Protein AF-A0A349FG40-F1 (afdb_monomer_lite)

Radius of gyration: 15.81 Å; chains: 1; bounding box: 35×32×44 Å

Structure (mmCIF, N/CA/C/O backbone):
data_AF-A0A349FG40-F1
#
_entry.id   AF-A0A349FG40-F1
#
loop_
_atom_site.group_PDB
_atom_site.id
_atom_site.type_symbol
_atom_site.label_atom_id
_atom_site.label_alt_id
_atom_site.label_comp_id
_atom_site.label_asym_id
_atom_site.label_entity_id
_atom_site.label_seq_id
_atom_site.pdbx_PDB_ins_code
_atom_site.Cartn_x
_atom_site.Cartn_y
_atom_site.Cartn_z
_atom_site.occupancy
_atom_site.B_iso_or_equiv
_atom_site.auth_seq_id
_atom_site.auth_comp_id
_atom_site.auth_asym_id
_atom_site.auth_atom_id
_atom_site.pdbx_PDB_model_num
ATOM 1 N N . MET A 1 1 ? 16.423 -6.297 1.650 1.00 52.38 1 MET A N 1
ATOM 2 C CA . MET A 1 1 ? 17.365 -5.817 0.610 1.00 52.38 1 MET A CA 1
ATOM 3 C C . MET A 1 1 ? 17.809 -6.925 -0.347 1.00 52.38 1 MET A C 1
ATOM 5 O O . MET A 1 1 ? 17.639 -6.732 -1.538 1.00 52.38 1 MET A O 1
ATOM 9 N N . ALA A 1 2 ? 18.298 -8.087 0.116 1.00 61.34 2 ALA A N 1
ATOM 10 C CA . ALA A 1 2 ? 18.781 -9.156 -0.780 1.00 61.34 2 ALA A CA 1
ATOM 11 C C . ALA A 1 2 ? 17.714 -9.724 -1.749 1.00 61.34 2 ALA A C 1
ATOM 13 O O . ALA A 1 2 ? 17.982 -9.858 -2.939 1.00 61.34 2 ALA A O 1
ATOM 14 N N . GLU A 1 3 ? 16.492 -9.992 -1.272 1.00 66.44 3 GLU A N 1
ATOM 15 C CA . GLU A 1 3 ? 15.409 -10.537 -2.115 1.00 66.44 3 GLU A CA 1
ATOM 16 C C . GLU A 1 3 ? 14.920 -9.554 -3.190 1.00 66.44 3 GLU A C 1
ATOM 18 O O . GLU A 1 3 ? 14.636 -9.962 -4.312 1.00 66.44 3 GLU A O 1
ATOM 23 N N . GLY A 1 4 ? 14.878 -8.251 -2.886 1.00 65.50 4 GLY A N 1
ATOM 24 C CA . GLY A 1 4 ? 14.472 -7.220 -3.848 1.00 65.50 4 GLY A CA 1
ATOM 25 C C . GLY A 1 4 ? 15.459 -7.077 -5.010 1.00 65.50 4 GLY A C 1
ATOM 26 O O . GLY A 1 4 ? 15.044 -7.008 -6.166 1.00 65.50 4 GLY A O 1
ATOM 27 N N . SER A 1 5 ? 16.765 -7.102 -4.722 1.00 68.69 5 SER A N 1
ATOM 28 C CA . SER A 1 5 ? 17.806 -7.076 -5.759 1.00 68.69 5 SER A CA 1
ATOM 29 C C . SER A 1 5 ? 17.783 -8.335 -6.629 1.00 68.69 5 SER A C 1
ATOM 31 O O . SER A 1 5 ? 17.866 -8.225 -7.850 1.00 68.69 5 SER A O 1
ATOM 33 N N . TYR A 1 6 ? 17.599 -9.512 -6.015 1.00 72.19 6 TYR A N 1
ATOM 34 C CA . TYR A 1 6 ? 17.444 -10.777 -6.740 1.00 72.19 6 TYR A CA 1
ATOM 35 C C . TYR A 1 6 ? 16.237 -10.750 -7.686 1.00 72.19 6 TYR A C 1
ATOM 37 O O . TYR A 1 6 ? 16.343 -11.169 -8.838 1.00 72.19 6 TYR A O 1
ATOM 45 N N . MET A 1 7 ? 15.099 -10.216 -7.228 1.00 70.81 7 MET A N 1
ATOM 46 C CA . MET A 1 7 ? 13.906 -10.104 -8.065 1.00 70.81 7 MET A CA 1
ATOM 47 C C . MET A 1 7 ? 14.152 -9.229 -9.291 1.00 70.81 7 MET A C 1
ATOM 49 O O . MET A 1 7 ? 13.784 -9.659 -10.375 1.00 70.81 7 MET A O 1
ATOM 53 N N . ILE A 1 8 ? 14.820 -8.073 -9.158 1.00 70.44 8 ILE A N 1
ATOM 54 C CA . ILE A 1 8 ? 15.172 -7.226 -10.314 1.00 70.44 8 ILE A CA 1
ATOM 55 C C . ILE A 1 8 ? 16.045 -7.967 -11.320 1.00 70.44 8 ILE A C 1
ATOM 57 O O . ILE A 1 8 ? 15.817 -7.868 -12.523 1.00 70.44 8 ILE A O 1
ATOM 61 N N . GLU A 1 9 ? 17.076 -8.662 -10.849 1.00 71.88 9 GLU A N 1
ATOM 62 C CA . GLU A 1 9 ? 17.986 -9.392 -11.732 1.00 71.88 9 GLU A CA 1
ATOM 63 C C . GLU A 1 9 ? 17.240 -10.495 -12.494 1.00 71.88 9 GLU A C 1
ATOM 65 O O . GLU A 1 9 ? 17.424 -10.669 -13.702 1.00 71.88 9 GLU A O 1
ATOM 70 N N . LYS A 1 10 ? 16.307 -11.168 -11.814 1.00 72.19 10 LYS A N 1
ATOM 71 C CA . LYS A 1 10 ? 15.439 -12.182 -12.407 1.00 72.19 10 LYS A CA 1
ATOM 72 C C . LYS A 1 10 ? 14.455 -11.604 -13.430 1.00 72.19 10 LYS A C 1
ATOM 74 O O . LYS A 1 10 ? 14.374 -12.145 -14.529 1.00 72.19 10 LYS A O 1
ATOM 79 N N . THR A 1 11 ? 13.744 -10.511 -13.133 1.00 71.62 11 THR A N 1
ATOM 80 C CA . THR A 1 11 ? 12.834 -9.874 -14.111 1.00 71.62 11 THR A CA 1
ATOM 81 C C . THR A 1 11 ? 13.588 -9.283 -15.295 1.00 71.62 11 THR A C 1
ATOM 83 O O . THR A 1 11 ? 13.122 -9.427 -16.420 1.00 71.62 11 THR A O 1
ATOM 86 N N . LYS A 1 12 ? 14.785 -8.712 -15.086 1.00 70.12 12 LYS A N 1
ATOM 87 C CA . LYS A 1 12 ? 15.673 -8.290 -16.187 1.00 70.12 12 LYS A CA 1
ATOM 88 C C . LYS A 1 12 ? 16.045 -9.455 -17.100 1.00 70.12 12 LYS A C 1
ATOM 90 O O . LYS A 1 12 ? 16.034 -9.293 -18.312 1.00 70.12 12 LYS A O 1
ATOM 95 N N . THR A 1 13 ? 16.362 -10.610 -16.521 1.00 69.69 13 THR A N 1
ATOM 96 C CA . THR A 1 13 ? 16.743 -11.811 -17.280 1.00 69.69 13 THR A CA 1
ATOM 97 C C . THR A 1 13 ? 15.564 -12.398 -18.060 1.00 69.69 13 THR A C 1
ATOM 99 O O . THR A 1 13 ? 15.752 -12.892 -19.166 1.00 69.69 13 THR A O 1
ATOM 102 N N . ASN A 1 14 ? 14.355 -12.328 -17.501 1.00 73.88 14 ASN A N 1
ATOM 103 C CA . ASN A 1 14 ? 13.149 -12.898 -18.102 1.00 73.88 14 ASN A CA 1
ATOM 104 C C . ASN A 1 14 ? 12.370 -11.925 -19.009 1.00 73.88 14 ASN A C 1
ATOM 106 O O . ASN A 1 14 ? 11.323 -12.310 -19.521 1.00 73.88 14 ASN A O 1
ATOM 110 N N . GLU A 1 15 ? 12.830 -10.677 -19.166 1.00 76.25 15 GLU A N 1
ATOM 111 C CA . GLU A 1 15 ? 12.082 -9.589 -19.828 1.00 76.25 15 GLU A CA 1
ATOM 112 C C . GLU A 1 15 ? 10.660 -9.395 -19.256 1.00 76.25 15 GLU A C 1
ATOM 114 O O . GLU A 1 15 ? 9.730 -8.971 -19.940 1.00 76.25 15 GLU A O 1
ATOM 119 N N . GLU A 1 16 ? 10.484 -9.703 -17.969 1.00 85.19 16 GLU A N 1
ATOM 120 C CA . GLU A 1 16 ? 9.203 -9.594 -17.277 1.00 85.19 16 GLU A CA 1
ATOM 121 C C . GLU A 1 16 ? 9.040 -8.204 -16.642 1.00 85.19 16 GLU A C 1
ATOM 123 O O . GLU A 1 16 ? 9.983 -7.629 -16.088 1.00 85.19 16 GLU A O 1
ATOM 128 N N . SER A 1 17 ? 7.811 -7.684 -16.661 1.00 91.88 17 SER A N 1
ATOM 129 C CA . SER A 1 17 ? 7.455 -6.450 -15.956 1.00 91.88 17 SER A CA 1
ATOM 130 C C . SER A 1 17 ? 7.648 -6.598 -14.446 1.00 91.88 17 SER A C 1
ATOM 132 O O . SER A 1 17 ? 7.417 -7.660 -13.870 1.00 91.88 17 SER A O 1
ATOM 134 N N . LEU A 1 18 ? 8.037 -5.519 -13.776 1.00 93.19 18 LEU A N 1
ATOM 135 C CA . LEU A 1 18 ? 8.105 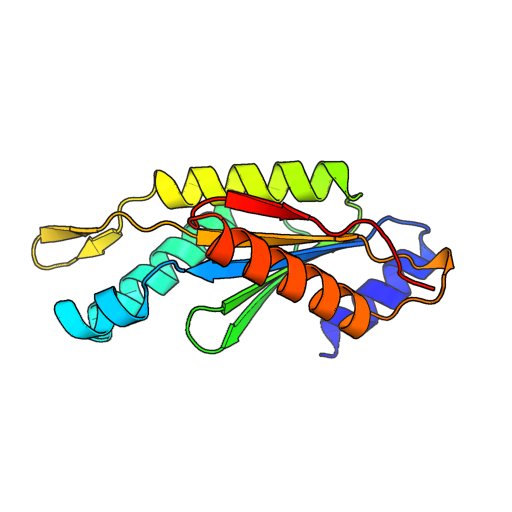-5.455 -12.320 1.00 93.19 18 LEU A CA 1
ATOM 136 C C . LEU A 1 18 ? 7.503 -4.137 -11.868 1.00 93.19 18 LEU A C 1
ATOM 138 O O . LEU A 1 18 ? 7.914 -3.088 -12.354 1.00 93.19 18 LEU A O 1
ATOM 142 N N . SER A 1 19 ? 6.589 -4.186 -10.908 1.00 95.88 19 SER A N 1
ATOM 143 C CA . SER A 1 19 ? 5.992 -2.984 -10.329 1.00 95.88 19 SER A CA 1
ATOM 144 C C . SER A 1 19 ? 6.105 -2.968 -8.811 1.00 95.88 19 SER A C 1
ATOM 146 O O . SER A 1 19 ? 6.249 -4.006 -8.162 1.00 95.88 19 SER A O 1
ATOM 148 N N . VAL A 1 20 ? 6.054 -1.765 -8.254 1.00 96.38 20 VAL A N 1
ATOM 149 C CA . VAL A 1 20 ? 6.158 -1.476 -6.828 1.00 96.38 20 VAL A CA 1
ATOM 150 C C . VAL A 1 20 ? 4.906 -0.737 -6.385 1.00 96.38 20 VAL A C 1
ATOM 152 O O . VAL A 1 20 ? 4.458 0.214 -7.028 1.00 96.38 20 VAL A O 1
ATOM 155 N N . ILE A 1 21 ? 4.377 -1.168 -5.250 1.00 97.62 21 ILE A N 1
ATOM 156 C CA . ILE A 1 21 ? 3.349 -0.470 -4.494 1.00 97.62 21 ILE A CA 1
ATOM 157 C C . ILE A 1 21 ? 3.976 -0.022 -3.178 1.00 97.62 21 ILE A C 1
ATOM 159 O O . ILE A 1 21 ? 4.538 -0.851 -2.465 1.00 97.62 21 ILE A O 1
ATOM 163 N N . THR A 1 22 ? 3.843 1.253 -2.831 1.00 97.81 22 THR A N 1
ATOM 164 C CA . THR A 1 22 ? 4.113 1.749 -1.476 1.00 97.81 22 THR A CA 1
ATOM 165 C C . THR A 1 22 ? 2.807 2.233 -0.866 1.00 97.81 22 THR A C 1
ATOM 167 O O . THR A 1 22 ? 1.946 2.783 -1.556 1.00 97.81 22 THR A O 1
ATOM 170 N N . LEU A 1 23 ? 2.587 1.948 0.413 1.00 98.00 23 LEU A N 1
ATOM 171 C CA . LEU A 1 23 ? 1.325 2.263 1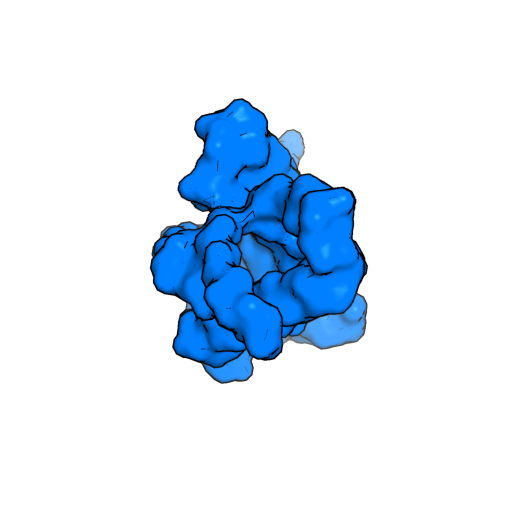.074 1.00 98.00 23 LEU A CA 1
ATOM 172 C C . LEU A 1 23 ? 1.515 2.596 2.546 1.00 98.00 23 LEU A C 1
ATOM 174 O O . LEU A 1 23 ? 2.486 2.181 3.178 1.00 98.00 23 LEU A O 1
ATOM 178 N N . ASP A 1 24 ? 0.526 3.294 3.089 1.00 98.19 24 ASP A N 1
ATOM 179 C CA . ASP A 1 24 ? 0.482 3.736 4.479 1.00 98.19 24 ASP A CA 1
ATOM 180 C C . ASP A 1 24 ? -0.956 3.695 5.007 1.00 98.19 24 ASP A C 1
ATOM 182 O O . ASP A 1 24 ? -1.911 3.960 4.266 1.00 98.19 24 ASP A O 1
ATOM 186 N N . ILE A 1 25 ? -1.110 3.327 6.282 1.00 98.44 25 ILE A N 1
ATOM 187 C CA . ILE A 1 25 ? -2.414 3.277 6.950 1.00 98.44 25 ILE A CA 1
ATOM 188 C C . ILE A 1 25 ? -2.844 4.683 7.362 1.00 98.44 25 ILE A C 1
ATOM 190 O O . ILE A 1 25 ? -2.248 5.323 8.229 1.00 98.44 25 ILE A O 1
ATOM 194 N N . ASP A 1 26 ? -3.965 5.130 6.804 1.00 98.31 26 ASP A N 1
ATOM 195 C CA . ASP A 1 26 ? -4.466 6.473 7.035 1.00 98.31 26 ASP A CA 1
ATOM 196 C C . ASP A 1 26 ? -4.819 6.686 8.512 1.00 98.31 26 ASP A C 1
ATOM 198 O O . ASP A 1 26 ? -5.572 5.924 9.122 1.00 98.31 26 ASP A O 1
ATOM 202 N N . HIS A 1 27 ? -4.309 7.779 9.081 1.00 97.50 27 HIS A N 1
ATOM 203 C CA . HIS A 1 27 ? -4.575 8.185 10.463 1.00 97.50 27 HIS A CA 1
ATOM 204 C C . HIS A 1 27 ? -4.160 7.148 11.525 1.00 97.50 27 HIS A C 1
ATOM 206 O O . HIS A 1 27 ? -4.683 7.180 12.642 1.00 97.50 27 HIS A O 1
ATOM 212 N N . PHE A 1 28 ? -3.190 6.273 11.241 1.00 97.69 28 PHE A N 1
ATOM 213 C CA . PHE A 1 28 ? -2.760 5.232 12.181 1.00 97.69 28 PHE A CA 1
ATOM 214 C C . PHE A 1 28 ? -2.261 5.788 13.522 1.00 97.69 28 PHE A C 1
ATOM 216 O O . PHE A 1 28 ? -2.647 5.289 14.583 1.00 97.69 28 PHE A O 1
ATOM 223 N N . LYS A 1 29 ? -1.514 6.900 13.516 1.00 96.25 29 LYS A N 1
ATOM 224 C CA . LYS A 1 29 ? -1.171 7.613 14.757 1.00 96.25 29 LYS A CA 1
ATOM 225 C C . LYS A 1 29 ? -2.405 7.973 15.598 1.00 96.25 29 LYS A C 1
ATOM 227 O O . LYS A 1 29 ? -2.382 7.787 16.808 1.00 96.25 29 LYS A O 1
ATOM 232 N N . SER A 1 30 ? -3.500 8.422 14.977 1.00 97.31 30 SER A N 1
ATOM 233 C CA . SER A 1 30 ? -4.742 8.736 15.699 1.00 97.31 30 SER A CA 1
ATOM 234 C C . SER A 1 30 ? -5.394 7.495 16.305 1.00 97.31 30 SER A C 1
ATOM 236 O O . SER A 1 30 ? -6.044 7.609 17.344 1.00 97.31 30 SER A O 1
ATOM 238 N N . VAL A 1 31 ? -5.252 6.327 15.672 1.00 96.75 31 VAL A N 1
ATOM 239 C CA . VAL A 1 31 ? -5.710 5.055 16.246 1.00 96.75 31 VAL A CA 1
ATOM 240 C C . VAL A 1 31 ? -4.908 4.745 17.507 1.00 96.75 31 VAL A C 1
ATOM 242 O O . VAL A 1 31 ? -5.510 4.497 18.550 1.00 96.75 31 VAL A O 1
ATOM 245 N N . ASN A 1 32 ? -3.578 4.839 17.442 1.00 97.12 32 ASN A N 1
ATOM 246 C CA . ASN A 1 32 ? -2.708 4.623 18.601 1.00 97.12 32 ASN A CA 1
ATOM 247 C C . ASN A 1 32 ? -3.002 5.607 19.734 1.00 97.12 32 ASN A C 1
ATOM 249 O O . ASN A 1 32 ? -3.191 5.188 20.873 1.00 97.12 32 ASN A O 1
ATOM 253 N N . ASP A 1 33 ? -3.094 6.898 19.420 1.00 97.75 33 ASP A N 1
ATOM 254 C CA . ASP A 1 33 ? -3.302 7.947 20.417 1.00 97.75 33 ASP A CA 1
ATOM 255 C C . ASP A 1 33 ? -4.678 7.798 21.111 1.00 97.75 33 ASP A C 1
ATOM 257 O O . ASP A 1 33 ? -4.812 8.104 22.294 1.00 97.75 33 ASP A O 1
ATOM 261 N N . LYS A 1 34 ? -5.706 7.290 20.407 1.00 96.81 34 LYS A N 1
ATOM 262 C CA . LYS A 1 34 ? -7.074 7.135 20.942 1.00 96.81 34 LYS A CA 1
ATOM 263 C C . LYS A 1 34 ? -7.338 5.787 21.615 1.00 96.81 34 LYS A C 1
ATOM 265 O O . LYS A 1 34 ? -8.144 5.717 22.543 1.00 96.81 34 LYS A O 1
ATOM 270 N N . HIS A 1 35 ? -6.731 4.715 21.117 1.00 95.94 35 HIS A N 1
ATOM 271 C CA . HIS A 1 35 ? -7.072 3.340 21.495 1.00 95.94 35 HIS A CA 1
ATOM 272 C C . HIS A 1 35 ? -5.893 2.544 22.070 1.00 95.94 35 HIS A C 1
ATOM 274 O O . HIS A 1 35 ? -6.086 1.426 22.543 1.00 95.94 35 HIS A O 1
ATOM 280 N N . GLY A 1 36 ? -4.694 3.126 22.084 1.00 96.19 36 GLY A N 1
ATOM 281 C CA . GLY A 1 36 ? -3.470 2.497 22.561 1.00 96.19 36 GLY A CA 1
ATOM 282 C C . GLY A 1 36 ? -2.787 1.629 21.502 1.00 96.19 36 GLY A C 1
ATOM 283 O O . GLY A 1 36 ? -3.409 1.127 20.566 1.00 96.19 36 GLY A O 1
ATOM 284 N N . HIS A 1 37 ? -1.483 1.419 21.689 1.00 96.25 37 HIS A N 1
ATOM 285 C CA . HIS A 1 37 ? -0.631 0.684 20.748 1.00 96.25 37 HIS A CA 1
ATOM 286 C C . HIS A 1 37 ? -1.088 -0.753 20.489 1.00 96.25 37 HIS A C 1
ATOM 288 O O . HIS A 1 37 ? -1.000 -1.214 19.359 1.00 96.25 37 HIS A O 1
ATOM 294 N N . HIS A 1 38 ? -1.658 -1.432 21.488 1.00 96.31 38 HIS A N 1
ATOM 295 C CA . HIS A 1 38 ? -2.198 -2.780 21.301 1.00 96.31 38 HIS A CA 1
ATOM 296 C C . HIS A 1 38 ? -3.285 -2.827 20.211 1.00 96.31 38 HIS A C 1
ATOM 298 O O . HIS A 1 38 ? -3.321 -3.746 19.398 1.00 96.31 38 HIS A O 1
ATOM 304 N N . VAL A 1 39 ? -4.150 -1.809 20.143 1.00 96.62 39 VAL A N 1
ATOM 305 C CA . VAL A 1 39 ? -5.169 -1.716 19.087 1.00 96.62 39 VAL A CA 1
ATOM 306 C C . VAL A 1 39 ? -4.536 -1.359 17.741 1.00 96.62 39 VAL A C 1
ATOM 308 O O . VAL A 1 39 ? -4.968 -1.876 16.712 1.00 96.62 39 VAL A O 1
ATOM 311 N N . GLY A 1 40 ? -3.481 -0.541 17.736 1.00 97.12 40 GLY A N 1
ATOM 312 C CA . GLY A 1 40 ? -2.658 -0.320 16.547 1.00 97.12 40 GLY A CA 1
ATOM 313 C C . GLY A 1 40 ? -2.053 -1.610 15.993 1.00 97.12 40 GLY A C 1
ATOM 314 O O . GLY A 1 40 ? -2.123 -1.854 14.790 1.00 97.12 40 GLY A O 1
ATOM 315 N N . ASP A 1 41 ? -1.537 -2.482 16.857 1.00 96.88 41 ASP A N 1
ATOM 316 C CA . ASP A 1 41 ? -0.991 -3.781 16.453 1.00 96.88 41 ASP A CA 1
ATOM 317 C C . ASP A 1 41 ? -2.064 -4.670 15.812 1.00 96.88 41 ASP A C 1
ATOM 319 O O . ASP A 1 41 ? -1.826 -5.275 14.765 1.00 96.88 41 ASP A O 1
ATOM 323 N N . LEU A 1 42 ? -3.280 -4.689 16.371 1.00 97.12 42 LEU A N 1
ATOM 324 C CA . LEU A 1 42 ? -4.416 -5.393 15.764 1.00 97.12 42 LEU A CA 1
ATOM 325 C C . LEU A 1 42 ? -4.772 -4.832 14.383 1.00 97.12 42 LEU A C 1
ATOM 327 O O . LEU A 1 42 ? -5.095 -5.599 13.474 1.00 97.12 42 LEU A O 1
ATOM 331 N N . VAL A 1 43 ? -4.691 -3.511 14.201 1.00 97.50 43 VAL A N 1
ATOM 332 C CA . VAL A 1 43 ? -4.900 -2.877 12.894 1.00 97.50 43 VAL A CA 1
ATOM 333 C C . VAL A 1 43 ? -3.828 -3.312 11.895 1.00 97.50 43 VAL A C 1
ATOM 335 O O . VAL A 1 43 ? -4.177 -3.717 10.787 1.00 97.50 43 VAL A O 1
ATOM 338 N N . LEU A 1 44 ? -2.550 -3.311 12.282 1.00 97.56 44 LEU A N 1
ATOM 339 C CA . LEU A 1 44 ? -1.449 -3.766 11.424 1.00 97.56 44 LEU A CA 1
ATOM 340 C C . LEU A 1 44 ? -1.622 -5.227 10.996 1.00 97.56 44 LEU A C 1
ATOM 342 O O . LEU A 1 44 ? -1.463 -5.548 9.819 1.00 97.56 44 LEU A O 1
ATOM 346 N N . VAL A 1 45 ? -1.988 -6.106 11.932 1.00 96.56 45 VAL A N 1
ATOM 347 C CA . VAL A 1 45 ? -2.255 -7.525 11.648 1.00 96.56 45 VAL A CA 1
ATOM 348 C C . VAL A 1 45 ? -3.464 -7.683 10.725 1.00 96.56 45 VAL A C 1
ATOM 350 O O . VAL A 1 45 ? -3.407 -8.445 9.758 1.00 96.56 45 VAL A O 1
ATOM 353 N N . GLY A 1 46 ? -4.549 -6.947 10.979 1.00 96.56 46 GLY A N 1
ATOM 354 C CA . GLY A 1 46 ? -5.748 -6.961 10.141 1.00 96.56 46 GLY A CA 1
ATOM 355 C C . GLY A 1 46 ? -5.444 -6.548 8.702 1.00 96.56 46 GLY A C 1
ATOM 356 O O . GLY A 1 46 ? -5.808 -7.260 7.764 1.00 96.56 46 GLY A O 1
ATOM 357 N N . VAL A 1 47 ? -4.693 -5.461 8.528 1.00 97.12 47 VAL A N 1
ATOM 358 C CA . VAL A 1 47 ? -4.237 -4.958 7.226 1.00 97.12 47 VAL A CA 1
ATOM 359 C C . VAL A 1 47 ? -3.334 -5.967 6.515 1.00 97.12 47 VAL A C 1
ATOM 361 O O . VAL A 1 47 ? -3.619 -6.340 5.377 1.00 97.12 47 VAL A O 1
ATOM 364 N N . ALA A 1 48 ? -2.318 -6.503 7.194 1.00 95.75 48 ALA A N 1
ATOM 365 C CA . ALA A 1 48 ? -1.443 -7.527 6.621 1.00 95.75 48 ALA A CA 1
ATOM 366 C C . ALA A 1 48 ? -2.222 -8.786 6.191 1.00 95.75 48 ALA A C 1
ATOM 368 O O . ALA A 1 48 ? -1.922 -9.389 5.161 1.00 95.75 48 ALA A O 1
ATOM 369 N N . SER A 1 49 ? -3.280 -9.157 6.925 1.00 96.00 49 SER A N 1
ATOM 370 C CA . SER A 1 49 ? -4.156 -10.270 6.539 1.00 96.00 49 SER A CA 1
ATOM 371 C C . SER A 1 49 ? -4.901 -10.008 5.227 1.00 96.00 49 SER A C 1
ATOM 373 O O . SER A 1 49 ? -5.152 -10.943 4.467 1.00 96.00 49 SER A O 1
ATOM 375 N N . VAL A 1 50 ? -5.274 -8.752 4.954 1.00 97.19 50 VAL A N 1
ATOM 376 C CA . VAL A 1 50 ? -5.906 -8.361 3.689 1.00 97.19 50 VAL A CA 1
ATOM 377 C C . VAL A 1 50 ? -4.905 -8.513 2.551 1.00 97.19 50 VAL A C 1
ATOM 379 O O . VAL A 1 50 ? -5.260 -9.092 1.527 1.00 97.19 50 VAL A O 1
ATOM 382 N N . PHE A 1 51 ? -3.661 -8.072 2.749 1.00 94.88 51 PHE A N 1
ATOM 383 C CA . PHE A 1 51 ? -2.604 -8.205 1.745 1.00 94.88 51 PHE A CA 1
ATOM 384 C C . PHE A 1 51 ? -2.360 -9.671 1.401 1.00 94.88 51 PHE A C 1
ATOM 386 O O . PHE A 1 51 ? -2.497 -10.046 0.245 1.00 94.88 51 PHE A O 1
ATOM 393 N N . ASN A 1 52 ? -2.161 -10.531 2.402 1.00 92.62 52 ASN A N 1
ATOM 394 C CA . ASN A 1 52 ? -1.934 -11.962 2.176 1.00 92.62 52 ASN A CA 1
ATOM 395 C C . ASN A 1 52 ? -3.082 -12.664 1.431 1.00 92.62 52 ASN A C 1
ATOM 397 O O . ASN A 1 52 ? -2.839 -13.622 0.708 1.00 92.62 52 ASN A O 1
ATOM 401 N N . ARG A 1 53 ? -4.336 -12.218 1.594 1.00 95.69 53 ARG A N 1
ATOM 402 C CA . ARG A 1 53 ? -5.481 -12.794 0.862 1.00 95.69 53 ARG A CA 1
ATOM 403 C C . ARG A 1 53 ? -5.603 -12.289 -0.574 1.00 95.69 53 ARG A C 1
ATOM 405 O O . ARG A 1 53 ? -6.252 -12.944 -1.384 1.00 95.69 53 ARG A O 1
ATOM 412 N N . LEU A 1 54 ? -5.101 -11.089 -0.858 1.00 95.44 54 LEU A N 1
ATOM 413 C CA . LEU A 1 54 ? -5.294 -10.413 -2.142 1.00 95.44 54 LEU A CA 1
ATOM 414 C C . LEU A 1 54 ? -4.035 -10.431 -3.017 1.00 95.44 54 LEU A C 1
ATOM 416 O O . LEU A 1 54 ? -4.144 -10.259 -4.230 1.00 95.44 54 LEU A O 1
ATOM 420 N N . SER A 1 55 ? -2.864 -10.655 -2.450 1.00 92.44 55 SER A N 1
ATOM 421 C CA . SER A 1 55 ? -1.626 -10.831 -3.198 1.00 92.44 55 SER A CA 1
ATOM 422 C C . SER A 1 55 ? -1.526 -12.232 -3.806 1.00 92.44 55 SER A C 1
ATOM 424 O O . SER A 1 55 ? -2.144 -13.186 -3.335 1.00 92.44 55 SER A O 1
ATOM 426 N N . ARG A 1 56 ? -0.772 -12.339 -4.899 1.00 93.19 56 ARG A N 1
ATOM 427 C CA . ARG A 1 56 ? -0.404 -13.598 -5.559 1.00 93.19 56 ARG A CA 1
ATOM 428 C C . ARG A 1 56 ? 0.761 -14.236 -4.791 1.00 93.19 56 ARG A C 1
ATOM 430 O O . ARG A 1 56 ? 1.543 -13.521 -4.175 1.00 93.19 56 ARG A O 1
ATOM 437 N N . ASP A 1 57 ? 0.969 -15.545 -4.935 1.00 89.31 57 ASP A N 1
ATOM 438 C CA . ASP A 1 57 ? 2.061 -16.273 -4.250 1.00 89.31 57 ASP A CA 1
ATOM 439 C C . ASP A 1 57 ? 3.476 -15.746 -4.556 1.00 89.31 57 ASP A C 1
ATOM 441 O O . ASP A 1 57 ? 4.413 -15.977 -3.796 1.00 89.31 57 ASP A O 1
ATOM 445 N N . ARG A 1 58 ? 3.646 -15.060 -5.691 1.00 90.25 58 ARG A N 1
ATOM 446 C CA . ARG A 1 58 ? 4.920 -14.463 -6.123 1.00 90.25 58 ARG A CA 1
ATOM 447 C C . ARG A 1 58 ? 5.107 -13.008 -5.698 1.00 90.25 58 ARG A C 1
ATOM 449 O O . ARG A 1 58 ? 6.194 -12.470 -5.899 1.00 90.25 58 ARG A O 1
ATOM 456 N N . ASP A 1 59 ? 4.063 -12.369 -5.179 1.00 93.12 59 ASP A N 1
ATOM 457 C CA . ASP A 1 59 ? 4.147 -10.988 -4.723 1.00 93.12 59 ASP A CA 1
ATOM 458 C C . ASP A 1 59 ? 4.911 -10.961 -3.393 1.00 93.12 59 ASP A C 1
ATOM 460 O O . ASP A 1 59 ? 4.693 -11.801 -2.518 1.00 93.12 59 ASP A O 1
ATOM 464 N N . LEU A 1 60 ? 5.807 -9.990 -3.222 1.00 93.31 60 LEU A N 1
ATOM 465 C CA . LEU A 1 60 ? 6.571 -9.845 -1.983 1.00 93.31 60 LEU A CA 1
ATOM 466 C C . LEU A 1 60 ? 6.021 -8.684 -1.177 1.00 93.31 60 LEU A C 1
ATOM 468 O O . LEU A 1 60 ? 6.059 -7.548 -1.640 1.00 93.31 60 LEU A O 1
ATOM 472 N N . ILE A 1 61 ? 5.565 -8.960 0.040 1.00 94.19 61 ILE A N 1
ATOM 473 C CA . ILE A 1 61 ? 5.056 -7.951 0.967 1.00 94.19 61 ILE A CA 1
ATOM 474 C C . ILE A 1 61 ? 6.110 -7.713 2.048 1.00 94.19 61 ILE A C 1
ATOM 476 O O . ILE A 1 61 ? 6.535 -8.644 2.730 1.00 94.19 61 ILE A O 1
ATOM 480 N N . ALA A 1 62 ? 6.502 -6.458 2.241 1.00 92.50 62 ALA A N 1
ATOM 481 C CA . ALA A 1 62 ? 7.428 -6.042 3.284 1.00 92.50 62 ALA A CA 1
ATOM 482 C C . ALA A 1 62 ? 6.834 -4.893 4.102 1.00 92.50 62 ALA A C 1
ATOM 484 O O . ALA A 1 62 ? 6.253 -3.960 3.554 1.00 92.50 62 ALA A O 1
ATOM 485 N N . ARG A 1 63 ? 7.022 -4.929 5.423 1.00 93.81 63 ARG A N 1
ATOM 486 C CA . ARG A 1 63 ? 6.767 -3.777 6.295 1.00 93.81 63 ARG A CA 1
ATOM 487 C C . ARG A 1 63 ? 8.060 -2.976 6.411 1.00 93.81 63 ARG A C 1
ATOM 489 O O . ARG A 1 63 ? 9.047 -3.505 6.918 1.00 93.81 63 ARG A O 1
ATOM 496 N N . PHE A 1 64 ? 8.062 -1.739 5.926 1.00 85.50 64 PHE A N 1
ATOM 497 C CA . PHE A 1 64 ? 9.258 -0.887 5.913 1.00 85.50 64 PHE A CA 1
ATOM 498 C C . PHE A 1 64 ? 9.515 -0.246 7.282 1.00 85.50 64 PHE A C 1
ATOM 500 O O . PHE A 1 64 ? 10.655 -0.192 7.737 1.00 85.50 64 PHE A O 1
ATOM 507 N N . GLY A 1 65 ? 8.455 0.155 7.983 1.00 83.69 65 GLY A N 1
ATOM 508 C CA . GLY A 1 65 ? 8.536 0.722 9.326 1.00 83.69 65 GLY A CA 1
ATOM 509 C C . GLY A 1 65 ? 7.197 1.313 9.752 1.00 83.69 65 GLY A C 1
ATOM 510 O O . GLY A 1 65 ? 6.416 1.728 8.909 1.00 83.69 65 GLY A O 1
ATOM 511 N N . GLY A 1 66 ? 6.890 1.319 11.054 1.00 91.19 66 GLY A N 1
ATOM 512 C CA . GLY A 1 66 ? 5.642 1.920 11.550 1.00 91.19 66 GLY A CA 1
ATOM 513 C C . GLY A 1 66 ? 4.395 1.356 10.854 1.00 91.19 66 GLY A C 1
ATOM 514 O O . GLY A 1 66 ? 4.147 0.150 10.930 1.00 91.19 66 GLY A O 1
ATOM 515 N N . GLU A 1 67 ? 3.633 2.216 10.183 1.00 93.25 67 GLU A N 1
ATOM 516 C CA . GLU A 1 67 ? 2.438 1.886 9.391 1.00 93.25 67 GLU A CA 1
ATOM 517 C C . GLU A 1 67 ? 2.674 1.720 7.877 1.00 93.25 67 GLU A C 1
ATOM 519 O O . GLU A 1 67 ? 1.711 1.571 7.122 1.00 93.25 67 GLU A O 1
ATOM 524 N N . GLU A 1 68 ? 3.933 1.718 7.435 1.00 95.06 68 GLU A N 1
ATOM 525 C CA . GLU A 1 68 ? 4.315 1.714 6.021 1.00 95.06 68 GLU A CA 1
ATOM 526 C C . GLU A 1 68 ? 4.636 0.303 5.510 1.00 95.06 68 GLU A C 1
ATOM 528 O O . GLU A 1 68 ? 5.391 -0.467 6.127 1.00 95.06 68 GLU A O 1
ATOM 533 N N . PHE A 1 69 ? 4.093 -0.026 4.337 1.00 96.62 69 PHE A N 1
ATOM 534 C CA . PHE A 1 69 ? 4.344 -1.285 3.642 1.00 96.62 69 PHE A CA 1
ATOM 535 C C . PHE A 1 69 ? 4.750 -1.046 2.191 1.00 96.62 69 PHE A C 1
ATOM 537 O O . PHE A 1 69 ? 4.354 -0.070 1.555 1.00 96.62 69 PHE A O 1
ATOM 544 N N . VAL A 1 70 ? 5.500 -2.004 1.659 1.00 96.06 70 VAL A N 1
ATOM 545 C CA . VAL A 1 70 ? 5.889 -2.078 0.256 1.00 96.06 70 VAL A CA 1
ATOM 546 C C . VAL A 1 70 ? 5.509 -3.446 -0.285 1.00 96.06 70 VAL A C 1
ATOM 548 O O . VAL A 1 70 ? 5.722 -4.460 0.381 1.00 96.06 70 VAL A O 1
ATOM 551 N N . ILE A 1 71 ? 4.948 -3.473 -1.491 1.00 95.69 71 ILE A N 1
ATOM 552 C CA . ILE A 1 71 ? 4.622 -4.703 -2.210 1.00 95.69 71 ILE A CA 1
ATOM 553 C C . ILE A 1 71 ? 5.340 -4.687 -3.557 1.00 95.69 71 ILE A C 1
ATOM 555 O O . ILE A 1 71 ? 5.175 -3.754 -4.343 1.00 95.69 71 ILE A O 1
ATOM 559 N N . LEU A 1 72 ? 6.134 -5.721 -3.824 1.00 95.19 72 LEU A N 1
ATOM 560 C CA . LEU A 1 72 ? 6.727 -5.967 -5.137 1.00 95.19 72 LEU A CA 1
ATOM 561 C C . LEU A 1 72 ? 5.838 -6.931 -5.914 1.00 95.19 72 LEU A C 1
ATOM 563 O O . LEU A 1 72 ? 5.432 -7.961 -5.376 1.00 95.19 72 LEU A O 1
ATOM 567 N N . LEU A 1 73 ? 5.584 -6.610 -7.182 1.00 95.31 73 LEU A N 1
ATOM 568 C CA . LEU A 1 73 ? 4.725 -7.375 -8.083 1.00 95.31 73 LEU A CA 1
ATOM 569 C C . LEU A 1 73 ? 5.526 -7.860 -9.306 1.00 95.31 73 LEU A C 1
ATOM 571 O O . LEU A 1 73 ? 5.544 -7.183 -10.340 1.00 95.31 73 LEU A O 1
ATOM 575 N N . PRO A 1 74 ? 6.233 -9.002 -9.210 1.00 93.31 74 PRO A N 1
ATOM 576 C CA . PRO A 1 74 ? 6.918 -9.598 -10.352 1.00 93.31 74 PRO A CA 1
ATOM 577 C C . PRO A 1 74 ? 5.927 -10.088 -11.413 1.00 93.31 74 PRO A C 1
ATOM 579 O O . PRO A 1 74 ? 4.936 -10.757 -11.103 1.00 93.31 74 PRO A O 1
ATOM 582 N N . GLY A 1 75 ? 6.220 -9.794 -12.676 1.00 92.50 75 GLY A N 1
ATOM 583 C CA . GLY A 1 75 ? 5.356 -10.101 -13.811 1.00 92.50 75 GLY A CA 1
ATOM 584 C C . GLY A 1 75 ? 4.071 -9.273 -13.831 1.00 92.50 75 GLY A C 1
ATOM 585 O O . GLY A 1 75 ? 3.057 -9.787 -14.295 1.00 92.50 75 GLY A O 1
ATOM 586 N N . ALA A 1 76 ? 4.091 -8.058 -13.268 1.00 94.06 76 ALA A N 1
ATOM 587 C CA . ALA A 1 76 ? 2.979 -7.114 -13.326 1.00 94.06 76 ALA A CA 1
ATOM 588 C C . ALA A 1 76 ? 3.416 -5.792 -13.968 1.00 94.06 76 ALA A C 1
ATOM 590 O O . ALA A 1 76 ? 4.363 -5.150 -13.493 1.00 94.06 76 ALA A O 1
ATOM 591 N N . ASP A 1 77 ? 2.731 -5.383 -15.033 1.00 94.19 77 ASP A N 1
ATOM 592 C CA . ASP A 1 77 ? 2.904 -4.050 -15.616 1.00 94.19 77 ASP A CA 1
ATOM 593 C C . ASP A 1 77 ? 2.244 -2.949 -14.765 1.00 94.19 77 ASP A C 1
ATOM 595 O O . ASP A 1 77 ? 1.636 -3.218 -13.723 1.00 94.19 77 ASP A O 1
ATOM 599 N N . TYR A 1 78 ? 2.391 -1.689 -15.183 1.00 95.25 78 TYR A N 1
ATOM 600 C CA . TYR A 1 78 ? 1.813 -0.551 -14.472 1.00 95.25 78 TYR A CA 1
ATOM 601 C C . TYR A 1 78 ? 0.289 -0.656 -14.299 1.00 95.25 78 TYR A C 1
ATOM 603 O O . TYR A 1 78 ? -0.224 -0.370 -13.216 1.00 95.25 78 TYR A O 1
ATOM 611 N N . THR A 1 79 ? -0.438 -1.099 -15.328 1.00 96.12 79 THR A N 1
ATOM 612 C CA . THR A 1 79 ? -1.905 -1.205 -15.290 1.00 96.12 79 THR A CA 1
ATOM 613 C C . THR A 1 79 ? -2.330 -2.289 -14.305 1.00 96.12 79 THR A C 1
ATOM 615 O O . THR A 1 79 ? -3.136 -2.035 -13.409 1.00 96.12 79 THR A O 1
ATOM 618 N N . GLU A 1 80 ? -1.727 -3.475 -14.396 1.00 96.38 80 GLU A N 1
ATOM 619 C CA . GLU A 1 80 ? -1.985 -4.584 -13.474 1.00 96.38 80 GLU A CA 1
ATOM 620 C C . GLU A 1 80 ? -1.634 -4.215 -12.025 1.00 96.38 80 GLU A C 1
ATOM 622 O O . GLU A 1 80 ? -2.320 -4.622 -11.080 1.00 96.38 80 GLU A O 1
ATOM 627 N N . ALA A 1 81 ? -0.580 -3.419 -11.829 1.00 97.19 81 ALA A N 1
ATOM 628 C CA . ALA A 1 81 ? -0.197 -2.911 -10.520 1.00 97.19 81 ALA A CA 1
ATOM 629 C C . ALA A 1 81 ? -1.229 -1.925 -9.957 1.00 97.19 81 ALA A C 1
ATOM 631 O O . ALA A 1 81 ? -1.571 -2.021 -8.776 1.00 97.19 81 ALA A O 1
ATOM 632 N N . GLN A 1 82 ? -1.774 -1.022 -10.780 1.00 97.94 82 GLN A N 1
ATOM 633 C CA . GLN A 1 82 ? -2.848 -0.116 -10.362 1.00 97.94 82 GLN A CA 1
ATOM 634 C C . GLN A 1 82 ? -4.130 -0.875 -9.994 1.00 97.94 82 GLN A C 1
ATOM 636 O O . GLN A 1 82 ? -4.749 -0.580 -8.970 1.00 97.94 82 GLN A O 1
ATOM 641 N N . GLU A 1 83 ? -4.510 -1.887 -10.773 1.00 97.44 83 GLU A N 1
ATOM 642 C CA . GLU A 1 83 ? -5.663 -2.738 -10.460 1.00 97.44 83 GLU A CA 1
ATOM 643 C C . GLU A 1 83 ? -5.461 -3.520 -9.156 1.00 97.44 83 GLU A C 1
ATOM 645 O O . GLU A 1 83 ? -6.372 -3.619 -8.325 1.00 97.44 83 GLU A O 1
ATOM 650 N N . CYS A 1 84 ? -4.253 -4.053 -8.944 1.00 97.50 84 CYS A N 1
ATOM 651 C CA . CYS A 1 84 ? -3.884 -4.723 -7.702 1.00 97.50 84 CYS A CA 1
ATOM 652 C C . CYS A 1 84 ? -3.974 -3.768 -6.503 1.00 97.50 84 CYS A C 1
ATOM 654 O O . CYS A 1 84 ? -4.613 -4.100 -5.502 1.00 97.50 84 CYS A O 1
ATOM 656 N N . ALA A 1 85 ? -3.407 -2.566 -6.634 1.00 98.19 85 ALA A N 1
ATOM 657 C CA . ALA A 1 85 ? -3.462 -1.521 -5.620 1.00 98.19 85 ALA A CA 1
ATOM 658 C C . ALA A 1 85 ? -4.907 -1.153 -5.258 1.00 98.19 85 ALA A C 1
ATOM 660 O O . ALA A 1 85 ? -5.261 -1.140 -4.080 1.00 98.19 85 ALA A O 1
ATOM 661 N N . GLU A 1 86 ? -5.776 -0.929 -6.246 1.00 98.38 86 GLU A N 1
ATOM 662 C CA . GLU A 1 86 ? -7.166 -0.543 -5.986 1.00 98.38 86 GLU A CA 1
ATOM 663 C C . GLU A 1 86 ? -7.967 -1.672 -5.329 1.00 98.38 86 GLU A C 1
ATOM 665 O O . GLU A 1 86 ? -8.797 -1.440 -4.444 1.00 98.38 86 GLU A O 1
ATOM 670 N N . ARG A 1 87 ? -7.694 -2.922 -5.711 1.00 98.12 87 ARG A N 1
ATOM 671 C CA . ARG A 1 87 ? -8.288 -4.096 -5.066 1.00 98.12 87 ARG A CA 1
ATO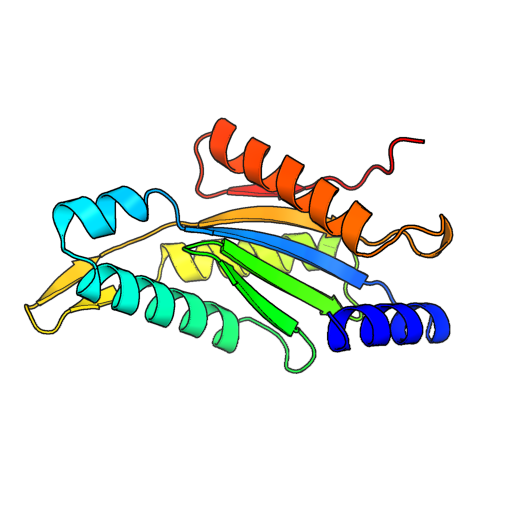M 672 C C . ARG A 1 87 ? -7.859 -4.215 -3.605 1.00 98.12 87 ARG A C 1
ATOM 674 O O . ARG A 1 87 ? -8.708 -4.473 -2.752 1.00 98.12 87 ARG A O 1
ATOM 681 N N . ILE A 1 88 ? -6.579 -3.989 -3.310 1.00 98.06 88 ILE A N 1
ATOM 682 C CA . ILE A 1 88 ? -6.050 -3.955 -1.942 1.00 98.06 88 ILE A CA 1
ATOM 683 C C . ILE A 1 88 ? -6.692 -2.813 -1.145 1.00 98.06 88 ILE A C 1
ATOM 685 O O . ILE A 1 88 ? -7.209 -3.057 -0.054 1.00 98.06 88 ILE A O 1
ATOM 689 N N . ARG A 1 89 ? -6.750 -1.601 -1.707 1.00 98.69 89 ARG A N 1
ATOM 690 C CA . ARG A 1 89 ? -7.377 -0.427 -1.083 1.00 98.69 89 ARG A CA 1
ATOM 691 C C . ARG A 1 89 ? -8.826 -0.699 -0.678 1.00 98.69 89 ARG A C 1
ATOM 693 O O . ARG A 1 89 ? -9.178 -0.531 0.488 1.00 98.69 89 ARG A O 1
ATOM 700 N N . LYS A 1 90 ? -9.646 -1.190 -1.615 1.00 98.56 90 LYS A N 1
ATOM 701 C CA . LYS A 1 90 ? -11.047 -1.571 -1.358 1.00 98.56 90 LYS A CA 1
ATOM 702 C C . LYS A 1 90 ? -11.154 -2.677 -0.313 1.00 98.56 90 LYS A C 1
ATOM 704 O O . LYS A 1 90 ? -12.010 -2.612 0.565 1.00 98.56 90 LYS A O 1
ATOM 709 N N . GLY A 1 91 ? -10.291 -3.690 -0.401 1.00 98.31 91 GLY A N 1
ATOM 710 C CA . GLY A 1 91 ? -10.265 -4.796 0.552 1.00 98.31 91 GLY A CA 1
ATOM 711 C C . GLY A 1 91 ? -9.992 -4.328 1.979 1.00 98.31 91 GLY A C 1
ATOM 712 O O . GLY A 1 91 ? -10.618 -4.824 2.914 1.00 98.31 91 GLY A O 1
ATOM 713 N N . VAL A 1 92 ? -9.096 -3.354 2.142 1.00 98.38 92 VAL A N 1
ATOM 714 C CA . VAL A 1 92 ? -8.777 -2.752 3.437 1.00 98.38 92 VAL A CA 1
ATOM 715 C C . VAL A 1 92 ? -9.915 -1.862 3.938 1.00 98.38 92 VAL A C 1
ATOM 717 O O . VAL A 1 92 ? -10.349 -2.034 5.072 1.00 98.38 92 VAL A O 1
ATOM 720 N N . GLU A 1 93 ? -10.466 -0.991 3.092 1.00 98.44 93 GLU A N 1
ATOM 721 C CA . GLU A 1 93 ? -11.608 -0.122 3.427 1.00 98.44 93 GLU A CA 1
ATOM 722 C C . GLU A 1 93 ? -12.844 -0.912 3.903 1.00 98.44 93 GLU A C 1
ATOM 724 O O . GLU A 1 93 ? -13.600 -0.473 4.777 1.00 98.44 93 GLU A O 1
ATOM 729 N N . GLN A 1 94 ? -13.056 -2.101 3.336 1.00 97.75 94 GLN A N 1
ATOM 730 C CA . GLN A 1 94 ? -14.145 -3.003 3.711 1.00 97.75 94 GLN A CA 1
ATOM 731 C C . GLN A 1 94 ? -13.820 -3.872 4.933 1.00 97.75 94 GLN A C 1
ATOM 733 O O . GLN A 1 94 ? -14.732 -4.455 5.529 1.00 97.75 94 GLN A O 1
ATOM 738 N N . HIS A 1 95 ? -12.548 -3.979 5.319 1.00 97.38 95 HIS A N 1
ATOM 739 C CA . HIS A 1 95 ? -12.128 -4.799 6.444 1.00 97.38 95 HIS A CA 1
ATOM 740 C C . HIS A 1 95 ? -12.482 -4.127 7.775 1.00 97.38 95 HIS A C 1
ATOM 742 O O . HIS A 1 95 ? -12.233 -2.943 7.998 1.00 97.38 95 HIS A O 1
ATOM 748 N N . VAL A 1 96 ? -13.065 -4.909 8.684 1.00 97.19 96 VAL A N 1
ATOM 749 C CA . VAL A 1 96 ? -13.396 -4.459 10.038 1.00 97.19 96 VAL A CA 1
ATOM 750 C C . VAL A 1 96 ? -12.458 -5.140 11.019 1.00 97.19 96 VAL A C 1
ATOM 752 O O . VAL A 1 96 ? -12.516 -6.359 11.192 1.00 97.19 96 VAL A O 1
ATOM 755 N N . VAL A 1 97 ? -11.643 -4.340 11.698 1.00 95.75 97 VAL A N 1
ATOM 756 C CA . VAL A 1 97 ? -10.786 -4.805 12.790 1.00 95.75 97 VAL A CA 1
ATOM 757 C C . VAL A 1 97 ? -11.630 -4.849 14.059 1.00 95.75 97 VAL A C 1
ATOM 759 O O . VAL A 1 97 ? -12.238 -3.847 14.437 1.00 95.75 97 VAL A O 1
ATOM 762 N N . LYS A 1 98 ? -11.703 -6.017 14.701 1.00 94.62 98 LYS A N 1
ATOM 763 C CA . LYS A 1 98 ? -12.447 -6.226 15.950 1.00 94.62 98 LYS A CA 1
ATOM 764 C C . LYS A 1 98 ? -11.469 -6.418 17.100 1.00 94.62 98 LYS A C 1
ATOM 766 O O . LYS A 1 98 ? -10.526 -7.192 16.966 1.00 94.62 98 LYS A O 1
ATOM 771 N N . THR A 1 99 ? -11.707 -5.747 18.219 1.00 92.00 99 THR A N 1
ATOM 772 C CA . THR A 1 99 ? -10.932 -5.937 19.450 1.00 92.00 99 THR A CA 1
ATOM 773 C C . THR A 1 99 ? -11.637 -6.907 20.396 1.00 92.00 99 THR A C 1
ATOM 775 O O . THR A 1 99 ? -12.844 -7.139 20.297 1.00 92.00 99 THR A O 1
ATOM 778 N N . GLU A 1 100 ? -10.896 -7.415 21.379 1.00 88.06 100 GLU A N 1
ATOM 779 C CA . GLU A 1 100 ? -11.435 -8.252 22.462 1.00 88.06 100 GLU A CA 1
ATOM 780 C C . GLU A 1 100 ? -12.484 -7.518 23.315 1.00 88.06 100 GLU A C 1
ATOM 782 O O . GLU A 1 100 ? -13.383 -8.133 23.879 1.00 88.06 100 GLU A O 1
ATOM 787 N N . THR A 1 101 ? -12.415 -6.185 23.361 1.00 89.31 101 THR A N 1
ATOM 788 C CA . THR A 1 101 ? -13.362 -5.323 24.083 1.00 89.31 101 THR A CA 1
ATOM 789 C C . THR A 1 101 ? -14.661 -5.055 23.315 1.00 89.31 101 THR A C 1
ATOM 791 O O . THR A 1 101 ? -15.520 -4.324 23.804 1.00 89.31 101 THR A O 1
ATOM 794 N N . GLY A 1 102 ? -14.816 -5.613 22.108 1.00 91.50 102 GLY A N 1
ATOM 795 C CA . GLY A 1 102 ? -15.981 -5.400 21.245 1.00 91.50 102 GLY A CA 1
ATOM 796 C C . GLY A 1 102 ? -15.936 -4.109 20.419 1.00 91.50 102 GLY A C 1
ATOM 797 O O . GLY A 1 102 ? -16.878 -3.836 19.674 1.00 91.50 102 GLY A O 1
ATOM 798 N N . LEU A 1 103 ? -14.852 -3.326 20.498 1.00 93.19 103 LEU A N 1
ATOM 799 C CA . LEU A 1 103 ? -14.634 -2.181 19.614 1.00 93.19 103 LEU A CA 1
ATOM 800 C C . LEU A 1 103 ? -14.417 -2.675 18.178 1.00 93.19 103 LEU A C 1
ATOM 802 O O . LEU A 1 103 ? -13.681 -3.630 17.927 1.00 93.19 103 LEU A O 1
ATOM 806 N N . THR A 1 104 ? -15.033 -1.981 17.225 1.00 96.19 104 THR A N 1
ATOM 807 C CA . THR A 1 104 ? -14.840 -2.222 15.794 1.00 96.19 104 THR A CA 1
ATOM 808 C C . THR A 1 104 ? -14.257 -0.989 15.126 1.00 96.19 104 THR A C 1
ATOM 810 O O . THR A 1 104 ? -14.802 0.105 15.281 1.00 96.19 104 THR A O 1
ATOM 813 N N . LEU A 1 105 ? -13.193 -1.167 14.348 1.00 96.50 105 LEU A N 1
ATOM 814 C CA . LEU A 1 105 ? -12.531 -0.101 13.606 1.00 96.50 105 LEU A CA 1
ATOM 815 C C . LEU A 1 105 ? -12.615 -0.368 12.105 1.00 96.50 105 LEU A C 1
ATOM 817 O O . LEU A 1 105 ? -12.391 -1.489 11.646 1.00 96.50 105 LEU A O 1
ATOM 821 N N . LYS A 1 106 ? -12.915 0.692 11.353 1.00 96.50 106 LYS A N 1
ATOM 822 C CA . LYS A 1 106 ? -12.685 0.761 9.912 1.00 96.50 106 LYS A CA 1
ATOM 823 C C . LYS A 1 106 ? -11.514 1.692 9.672 1.00 96.50 106 LYS A C 1
ATOM 825 O O . LYS A 1 106 ? -11.455 2.765 10.269 1.00 96.50 106 LYS A O 1
ATOM 830 N N . ILE A 1 107 ? -10.606 1.263 8.815 1.00 97.69 107 ILE A N 1
ATOM 831 C CA . ILE A 1 107 ? -9.398 1.999 8.466 1.00 97.69 107 ILE A CA 1
ATOM 832 C C . ILE A 1 107 ? -9.281 2.030 6.948 1.00 97.69 107 ILE A C 1
ATOM 834 O O . ILE A 1 107 ? -9.826 1.170 6.255 1.00 97.69 107 ILE A O 1
ATOM 838 N N . THR A 1 108 ? -8.587 3.034 6.439 1.00 98.69 108 THR A N 1
ATOM 839 C CA . THR A 1 108 ? -8.277 3.162 5.016 1.00 98.69 108 THR A CA 1
ATOM 840 C C . THR A 1 108 ? -6.768 3.192 4.830 1.00 98.69 108 THR A C 1
ATOM 842 O O . THR A 1 108 ? -6.014 3.345 5.794 1.00 98.69 108 THR A O 1
ATOM 845 N N . ILE A 1 109 ? -6.324 2.999 3.595 1.00 98.69 109 ILE A N 1
ATOM 846 C CA . ILE A 1 109 ? -4.918 3.124 3.218 1.00 98.69 109 ILE A CA 1
ATOM 847 C C . ILE A 1 109 ? -4.805 4.059 2.021 1.00 98.69 109 ILE A C 1
ATOM 849 O O . ILE A 1 109 ? -5.656 4.051 1.126 1.00 98.69 109 ILE A O 1
ATOM 853 N N . SER A 1 110 ? -3.724 4.825 1.990 1.00 98.81 110 SER A N 1
ATOM 854 C CA . SER A 1 110 ? -3.290 5.557 0.804 1.00 98.81 110 SER A CA 1
ATOM 855 C C . SER A 1 110 ? -2.205 4.755 0.099 1.00 98.81 110 SER A C 1
ATOM 857 O O . SER A 1 110 ? -1.410 4.088 0.764 1.00 98.81 110 SER A O 1
ATOM 859 N N . ILE A 1 111 ? -2.181 4.793 -1.235 1.00 98.75 111 ILE A N 1
ATOM 860 C CA . ILE A 1 111 ? -1.294 3.943 -2.034 1.00 98.75 111 ILE A CA 1
ATOM 861 C C . ILE A 1 111 ? -0.627 4.739 -3.160 1.00 98.75 111 ILE A C 1
ATOM 863 O O . ILE A 1 111 ? -1.287 5.490 -3.880 1.00 98.75 111 ILE A O 1
ATOM 867 N N . GLY A 1 112 ? 0.675 4.529 -3.332 1.00 98.50 112 GLY A N 1
ATOM 868 C CA . GLY A 1 112 ? 1.471 4.953 -4.476 1.00 98.50 112 GLY A CA 1
ATOM 869 C C . GLY A 1 112 ? 1.917 3.766 -5.331 1.00 98.50 112 GLY A C 1
ATOM 870 O O . GLY A 1 112 ? 2.292 2.722 -4.800 1.00 98.50 112 GLY A O 1
ATOM 871 N N . VAL A 1 113 ? 1.877 3.914 -6.657 1.00 98.25 113 VAL A N 1
ATOM 872 C CA . VAL A 1 113 ? 2.224 2.852 -7.620 1.00 98.25 113 VAL A CA 1
ATOM 873 C C . VAL A 1 113 ? 3.270 3.336 -8.621 1.00 98.25 113 VAL A C 1
ATOM 875 O O . VAL A 1 113 ? 3.171 4.445 -9.150 1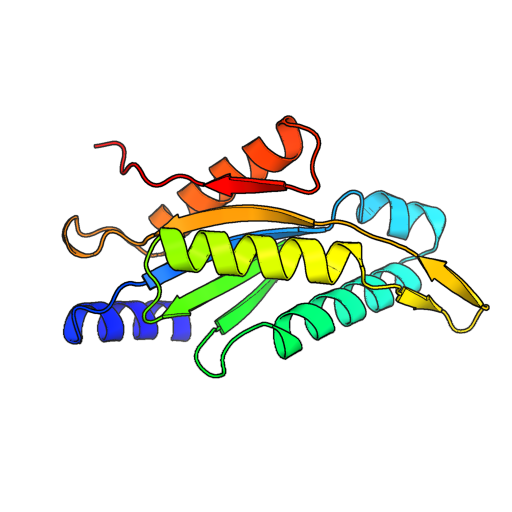.00 98.25 113 VAL A O 1
ATOM 878 N N . ALA A 1 114 ? 4.250 2.486 -8.921 1.00 96.75 114 ALA A N 1
ATOM 879 C CA . ALA A 1 114 ? 5.277 2.742 -9.924 1.00 96.75 114 ALA A CA 1
ATOM 880 C C . ALA A 1 114 ? 5.732 1.438 -10.601 1.00 96.75 114 ALA A C 1
ATOM 882 O O . ALA A 1 114 ? 6.030 0.462 -9.918 1.00 96.75 114 ALA A O 1
ATOM 883 N N . GLN A 1 115 ? 5.841 1.423 -11.933 1.00 95.12 115 GLN A N 1
ATOM 884 C CA . GLN A 1 115 ? 6.496 0.330 -12.664 1.00 95.12 115 GLN A CA 1
ATOM 885 C C . GLN A 1 115 ? 8.007 0.571 -12.732 1.00 95.12 115 GLN A C 1
ATOM 887 O O . GLN A 1 115 ? 8.432 1.712 -12.900 1.00 95.12 115 GLN A O 1
ATOM 892 N N . VAL A 1 116 ? 8.816 -0.480 -12.595 1.00 91.75 116 VAL A N 1
ATOM 893 C CA . VAL A 1 116 ? 10.274 -0.441 -12.773 1.00 91.75 116 VAL A CA 1
ATOM 894 C C . VAL A 1 116 ? 10.593 -0.404 -14.265 1.00 91.75 116 VAL A C 1
ATOM 896 O O . VAL A 1 116 ? 10.283 -1.348 -14.995 1.00 91.75 116 VAL A O 1
ATOM 899 N N . HIS A 1 117 ? 11.290 0.638 -14.715 1.00 87.44 117 HIS A N 1
ATOM 900 C CA . HIS A 1 117 ? 11.701 0.775 -16.114 1.00 87.44 117 HIS A CA 1
ATOM 901 C C . HIS A 1 117 ? 13.093 0.176 -16.338 1.00 87.44 117 HIS A C 1
ATOM 903 O O . HIS A 1 117 ? 14.102 0.877 -16.450 1.00 87.44 117 HIS A O 1
ATOM 909 N N . THR A 1 118 ? 13.162 -1.156 -16.397 1.00 76.38 118 THR A N 1
ATOM 910 C CA . THR A 1 118 ? 14.427 -1.909 -16.519 1.00 76.38 118 THR A CA 1
ATOM 911 C C . THR A 1 118 ? 15.225 -1.553 -17.775 1.00 76.38 118 THR A C 1
ATOM 913 O O . THR A 1 118 ? 16.452 -1.465 -17.697 1.00 76.38 118 THR A O 1
ATOM 916 N N . ALA A 1 119 ? 14.549 -1.283 -18.897 1.00 75.75 119 ALA A N 1
ATOM 917 C CA . ALA A 1 119 ? 15.169 -0.852 -20.153 1.00 75.75 119 ALA A CA 1
ATOM 918 C C . ALA A 1 119 ? 15.881 0.509 -20.037 1.00 75.75 119 ALA A C 1
ATOM 920 O O . ALA A 1 119 ? 16.879 0.743 -20.713 1.00 75.75 119 ALA A O 1
ATOM 921 N N . ALA A 1 120 ? 15.410 1.383 -19.142 1.00 78.00 120 ALA A N 1
ATOM 922 C CA . ALA A 1 120 ? 16.046 2.663 -18.830 1.00 78.00 120 ALA A CA 1
ATOM 923 C C . ALA A 1 120 ? 17.164 2.534 -17.774 1.00 78.00 120 ALA A C 1
ATOM 925 O O . ALA A 1 120 ? 17.721 3.536 -17.333 1.00 78.00 120 ALA A O 1
ATOM 926 N N . GLY A 1 121 ? 17.490 1.310 -17.340 1.00 79.88 121 GLY A N 1
ATOM 927 C CA . GLY A 1 121 ? 18.491 1.063 -16.302 1.00 79.88 121 GLY A CA 1
ATOM 928 C C . GLY A 1 121 ? 18.039 1.459 -14.895 1.00 79.88 121 GLY A C 1
ATOM 929 O O . GLY A 1 121 ? 18.878 1.575 -14.003 1.00 79.88 121 GLY A O 1
ATOM 9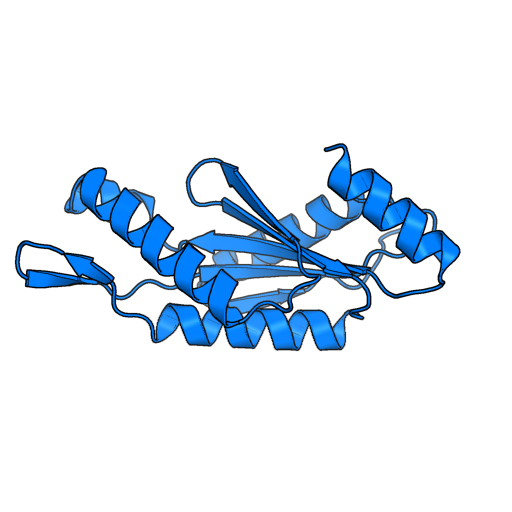30 N N . GLU A 1 122 ? 16.737 1.657 -14.675 1.00 85.06 122 GLU A N 1
ATOM 931 C CA . GLU A 1 122 ? 16.219 2.146 -13.401 1.00 85.06 122 GLU A CA 1
ATOM 932 C C . GLU A 1 122 ? 16.459 1.152 -12.247 1.00 85.06 122 GLU A C 1
ATOM 934 O O . GLU A 1 122 ? 16.344 -0.070 -12.401 1.00 85.06 122 GLU A O 1
ATOM 939 N N . SER A 1 123 ? 16.802 1.685 -11.070 1.00 86.69 123 SER A N 1
ATOM 940 C CA . SER A 1 123 ? 16.979 0.905 -9.844 1.00 86.69 123 SER A CA 1
ATOM 941 C C . SER A 1 123 ? 15.662 0.708 -9.082 1.00 86.69 123 SER A C 1
ATOM 943 O O . SER A 1 123 ? 14.716 1.494 -9.206 1.00 86.69 123 SER A O 1
ATOM 945 N N . LEU A 1 124 ? 15.620 -0.316 -8.217 1.00 87.12 124 LEU A N 1
ATOM 946 C CA . LEU A 1 124 ? 14.477 -0.528 -7.319 1.00 87.12 124 LEU A CA 1
ATOM 947 C C . LEU A 1 124 ? 14.238 0.688 -6.427 1.00 87.12 124 LEU A C 1
ATOM 949 O O . LEU A 1 124 ? 13.105 1.101 -6.228 1.00 87.12 124 LEU A O 1
ATOM 953 N N . GLU A 1 125 ? 15.321 1.260 -5.907 1.00 89.31 125 GLU A N 1
ATOM 954 C CA . GLU A 1 125 ? 15.289 2.409 -5.007 1.00 89.31 125 GLU A CA 1
ATOM 955 C C . GLU A 1 125 ? 14.692 3.644 -5.689 1.00 89.31 125 GLU A C 1
ATOM 957 O O . GLU A 1 125 ? 13.820 4.297 -5.121 1.00 89.31 125 GLU A O 1
ATOM 962 N N . SER A 1 126 ? 15.079 3.926 -6.940 1.00 91.31 126 SER A N 1
ATOM 963 C CA . SER A 1 126 ? 14.459 4.997 -7.735 1.00 91.31 126 SER A CA 1
ATOM 964 C C . SER A 1 126 ? 12.958 4.761 -7.920 1.00 91.31 126 SER A C 1
ATOM 966 O O . SER A 1 126 ? 12.154 5.683 -7.768 1.00 91.31 126 SER A O 1
ATOM 968 N N . THR A 1 127 ? 12.570 3.512 -8.190 1.00 93.12 127 THR A N 1
ATOM 969 C CA . THR A 1 127 ? 11.162 3.149 -8.387 1.00 93.12 127 THR A CA 1
ATOM 970 C C . THR A 1 127 ? 10.353 3.298 -7.097 1.00 93.12 127 THR A C 1
ATOM 972 O O . THR A 1 127 ? 9.265 3.870 -7.124 1.00 93.12 127 THR A O 1
ATOM 975 N N . ILE A 1 128 ? 10.896 2.852 -5.956 1.00 93.25 128 ILE A N 1
ATOM 976 C CA . ILE A 1 128 ? 10.290 3.045 -4.629 1.00 93.25 128 ILE A CA 1
ATOM 977 C C . ILE A 1 128 ? 10.105 4.540 -4.354 1.00 93.25 128 ILE A C 1
ATOM 979 O O . ILE A 1 128 ? 9.005 4.959 -4.016 1.00 93.25 128 ILE A O 1
ATOM 983 N N . ASN A 1 129 ? 11.118 5.370 -4.620 1.00 93.62 129 ASN A N 1
ATOM 984 C CA . ASN A 1 129 ? 11.015 6.821 -4.445 1.00 93.62 129 ASN A CA 1
ATOM 985 C C . ASN A 1 129 ? 9.907 7.455 -5.311 1.00 93.62 129 ASN A C 1
ATOM 987 O O . ASN A 1 129 ? 9.283 8.436 -4.898 1.00 93.62 129 ASN A O 1
ATOM 991 N N . ARG A 1 130 ? 9.644 6.937 -6.520 1.00 95.56 130 ARG A N 1
ATOM 992 C CA . ARG A 1 130 ? 8.505 7.384 -7.346 1.00 95.56 130 ARG A CA 1
ATOM 993 C C . ARG A 1 130 ? 7.169 6.939 -6.760 1.00 95.56 130 ARG A C 1
ATOM 995 O O . ARG A 1 130 ? 6.252 7.758 -6.694 1.00 95.56 130 ARG A O 1
ATOM 1002 N N . ALA A 1 131 ? 7.071 5.690 -6.309 1.00 96.88 131 ALA A N 1
ATOM 1003 C CA . ALA A 1 131 ? 5.882 5.201 -5.620 1.00 96.88 131 ALA A CA 1
ATOM 1004 C C . ALA A 1 131 ? 5.604 6.022 -4.348 1.00 96.88 131 ALA A C 1
ATOM 1006 O O . ALA A 1 131 ? 4.477 6.463 -4.158 1.00 96.88 131 ALA A O 1
ATOM 1007 N N . ASP A 1 132 ? 6.620 6.372 -3.557 1.00 96.31 132 ASP A N 1
ATOM 1008 C CA . ASP A 1 132 ? 6.464 7.206 -2.356 1.00 96.31 132 ASP A CA 1
ATOM 1009 C C . ASP A 1 132 ? 5.983 8.626 -2.665 1.00 96.31 132 ASP A C 1
ATOM 1011 O O . ASP A 1 132 ? 5.131 9.170 -1.958 1.00 96.31 132 ASP A O 1
ATOM 1015 N N . LYS A 1 133 ? 6.454 9.230 -3.762 1.00 97.31 133 LYS A N 1
ATOM 1016 C CA . LYS A 1 133 ? 5.910 10.513 -4.239 1.00 97.31 133 LYS A CA 1
ATOM 1017 C C . LYS A 1 133 ? 4.432 10.390 -4.611 1.00 97.31 133 LYS A C 1
ATOM 1019 O O . LYS A 1 133 ? 3.645 11.277 -4.278 1.00 97.31 133 LYS A O 1
ATOM 1024 N N . ALA A 1 134 ? 4.042 9.293 -5.258 1.00 98.00 134 ALA A N 1
ATOM 1025 C CA . ALA A 1 134 ? 2.644 9.022 -5.569 1.00 98.00 134 ALA A CA 1
ATOM 1026 C C . ALA A 1 134 ? 1.813 8.769 -4.295 1.00 98.00 134 ALA A C 1
ATOM 1028 O O . ALA A 1 134 ? 0.712 9.300 -4.169 1.00 98.00 134 ALA A O 1
ATOM 1029 N N . LEU A 1 135 ? 2.349 8.056 -3.303 1.00 98.31 135 LEU A N 1
ATOM 1030 C CA . LEU A 1 135 ? 1.715 7.862 -1.996 1.00 98.31 135 LEU A CA 1
ATOM 1031 C C . LEU A 1 135 ? 1.492 9.201 -1.279 1.00 98.31 135 LEU A C 1
ATOM 1033 O O . LEU A 1 135 ? 0.412 9.461 -0.744 1.00 98.31 135 LEU A O 1
ATOM 1037 N N . TYR A 1 136 ? 2.491 10.084 -1.304 1.00 97.69 136 TYR A N 1
ATOM 1038 C CA . TYR A 1 136 ? 2.361 11.437 -0.772 1.00 97.69 136 TYR A CA 1
ATOM 1039 C C . TYR A 1 136 ? 1.242 12.215 -1.479 1.00 97.69 136 TYR A C 1
ATOM 1041 O O . TYR A 1 136 ? 0.426 12.860 -0.817 1.00 97.69 136 TYR A O 1
ATOM 1049 N N . GLN A 1 137 ? 1.149 12.109 -2.807 1.00 98.19 137 GLN A N 1
ATOM 1050 C CA . GLN A 1 137 ? 0.063 12.711 -3.578 1.00 98.19 137 GLN A CA 1
ATOM 1051 C C . GLN A 1 137 ? -1.307 12.142 -3.180 1.00 98.19 137 GLN A C 1
ATOM 1053 O O . GLN A 1 137 ? -2.233 12.921 -2.956 1.00 98.19 137 GLN A O 1
ATOM 1058 N N . ALA A 1 138 ? -1.438 10.824 -3.008 1.00 98.44 138 ALA A N 1
ATOM 1059 C CA . ALA A 1 138 ? -2.676 10.200 -2.536 1.00 98.44 138 ALA A CA 1
ATOM 1060 C C . ALA A 1 138 ? -3.099 10.752 -1.163 1.00 98.44 138 ALA A C 1
ATOM 1062 O O . ALA A 1 138 ? -4.263 11.103 -0.957 1.00 98.44 138 ALA A O 1
ATOM 1063 N N . LYS A 1 139 ? -2.144 10.925 -0.237 1.00 97.88 139 LYS A N 1
ATOM 1064 C CA . LYS A 1 139 ? -2.399 11.551 1.070 1.00 97.88 139 LYS A CA 1
ATOM 1065 C C . LYS A 1 139 ? -2.845 13.013 0.933 1.00 97.88 139 LYS A C 1
ATOM 1067 O O . LYS A 1 139 ? -3.768 13.436 1.633 1.00 97.88 139 LYS A O 1
ATOM 1072 N N . ALA A 1 140 ? -2.217 13.778 0.039 1.00 98.06 140 ALA A N 1
ATOM 1073 C CA . ALA A 1 140 ? -2.530 15.187 -0.203 1.00 98.06 140 ALA A CA 1
ATOM 1074 C C . ALA A 1 140 ? -3.899 15.396 -0.877 1.00 98.06 140 ALA A C 1
ATOM 1076 O O . ALA A 1 140 ? -4.581 16.376 -0.586 1.00 98.06 140 ALA A O 1
ATOM 1077 N N . LEU A 1 141 ? -4.330 14.458 -1.723 1.00 97.94 141 LEU A N 1
ATOM 1078 C CA . LEU A 1 141 ? -5.619 14.486 -2.421 1.00 97.94 141 LEU A CA 1
ATOM 1079 C C . LEU A 1 141 ? -6.797 13.974 -1.576 1.00 97.94 141 LEU A C 1
ATOM 1081 O O . LEU A 1 141 ? -7.894 13.786 -2.098 1.00 97.94 141 LEU A O 1
ATOM 1085 N N . GLY A 1 142 ? -6.595 13.749 -0.276 1.00 98.00 142 GLY A N 1
ATOM 1086 C CA . GLY A 1 142 ? -7.668 13.357 0.640 1.00 98.00 142 GLY A CA 1
ATOM 1087 C C . GLY A 1 142 ? -7.630 11.905 1.107 1.00 98.00 142 GLY A C 1
ATOM 1088 O O . GLY A 1 142 ? -8.590 11.483 1.746 1.00 98.00 142 GLY A O 1
ATOM 1089 N N . ARG A 1 143 ? -6.521 11.184 0.880 1.00 98.62 143 ARG A N 1
ATOM 1090 C CA . ARG A 1 143 ? -6.297 9.798 1.334 1.00 98.62 143 ARG A CA 1
ATOM 1091 C C . ARG A 1 143 ? -7.249 8.785 0.697 1.00 98.62 143 ARG A C 1
ATOM 1093 O O . ARG A 1 143 ? -7.949 9.135 -0.252 1.00 98.62 143 ARG A O 1
ATOM 1100 N N . ASN A 1 144 ? -7.220 7.533 1.170 1.00 98.62 144 ASN A N 1
ATOM 1101 C CA . ASN A 1 144 ? -8.072 6.435 0.707 1.00 98.62 144 ASN A CA 1
ATOM 1102 C C . ASN A 1 144 ? -8.158 6.344 -0.824 1.00 98.62 144 ASN A C 1
ATOM 1104 O O . ASN A 1 144 ? -9.237 6.219 -1.405 1.00 98.62 144 ASN A O 1
ATOM 1108 N N . GLN A 1 145 ? -7.010 6.449 -1.489 1.00 98.69 145 GLN A N 1
ATOM 1109 C CA . GLN A 1 145 ? -6.932 6.438 -2.943 1.00 98.69 145 GLN A CA 1
ATOM 1110 C C . GLN A 1 145 ? -5.586 5.909 -3.420 1.00 98.69 145 GLN A C 1
ATOM 1112 O O . GLN A 1 145 ? -4.607 5.866 -2.669 1.00 98.69 145 GLN A O 1
ATOM 1117 N N . VAL A 1 146 ? -5.564 5.527 -4.692 1.00 98.62 146 VAL A N 1
ATOM 1118 C CA . VAL A 1 146 ? -4.360 5.128 -5.413 1.00 98.62 146 VAL A CA 1
ATOM 1119 C C . VAL A 1 146 ? -3.916 6.292 -6.288 1.00 98.62 146 VAL A C 1
ATOM 1121 O O . VAL A 1 146 ? -4.704 6.840 -7.055 1.00 98.62 146 VAL A O 1
ATOM 1124 N N . CYS A 1 147 ? -2.645 6.656 -6.197 1.00 98.31 147 CYS A N 1
ATOM 1125 C CA . CYS A 1 147 ? -1.975 7.514 -7.167 1.00 98.31 147 CYS A CA 1
ATOM 1126 C C . CYS A 1 147 ? -0.836 6.727 -7.812 1.00 98.31 147 CYS A C 1
ATOM 1128 O O . CYS A 1 147 ? -0.268 5.824 -7.199 1.00 98.31 147 CYS A O 1
ATOM 1130 N N . GLY A 1 148 ? -0.489 7.060 -9.051 1.00 94.94 148 GLY A N 1
ATOM 1131 C CA . GLY A 1 148 ? 0.598 6.394 -9.758 1.00 94.94 148 GLY A CA 1
AT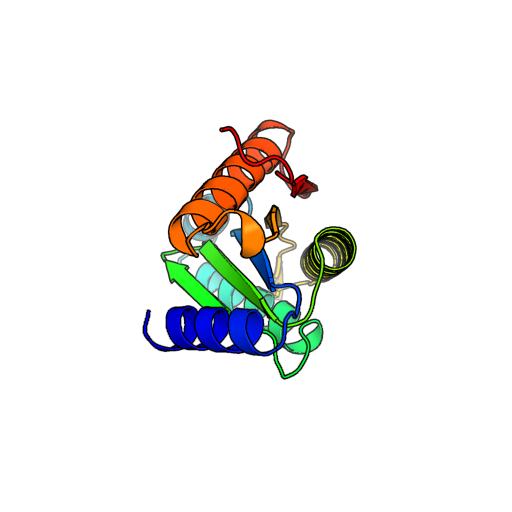OM 1132 C C . GLY A 1 148 ? 1.552 7.381 -10.416 1.00 94.94 148 GLY A C 1
ATOM 1133 O O . GLY A 1 148 ? 1.181 8.517 -10.712 1.00 94.94 148 GLY A O 1
ATOM 1134 N N . ALA A 1 149 ? 2.791 6.940 -10.611 1.00 85.44 149 ALA A N 1
ATOM 1135 C CA . ALA A 1 149 ? 3.861 7.710 -11.230 1.00 85.44 149 ALA A CA 1
ATOM 1136 C C . ALA A 1 149 ? 4.555 6.864 -12.307 1.00 85.44 149 ALA A C 1
ATOM 1138 O O . ALA A 1 149 ? 5.581 6.240 -12.044 1.00 85.44 149 ALA A O 1
ATOM 1139 N N . ASP A 1 150 ? 3.991 6.835 -13.515 1.00 75.75 150 ASP A N 1
ATOM 1140 C CA . ASP A 1 150 ? 4.505 6.020 -14.630 1.00 75.75 150 ASP A CA 1
ATOM 1141 C C . ASP A 1 150 ? 5.711 6.652 -15.357 1.00 75.75 150 ASP A C 1
ATOM 1143 O O . ASP A 1 150 ? 6.518 5.970 -15.979 1.00 75.75 150 ASP A O 1
ATOM 1147 N N . LEU A 1 151 ? 5.896 7.969 -15.241 1.00 65.88 151 LEU A N 1
ATOM 1148 C CA . LEU A 1 151 ? 6.947 8.680 -15.970 1.00 65.88 151 LEU A CA 1
ATOM 1149 C C . LEU A 1 151 ? 8.302 8.603 -15.251 1.00 65.88 151 LEU A C 1
ATOM 1151 O O . LEU A 1 151 ? 8.440 9.038 -14.103 1.00 65.88 151 LEU A O 1
ATOM 1155 N N . VAL A 1 152 ? 9.327 8.128 -15.964 1.00 58.78 152 VAL A N 1
ATOM 1156 C CA . VAL A 1 152 ? 10.731 8.371 -15.607 1.00 58.78 152 VAL A CA 1
ATOM 1157 C C . VAL A 1 152 ? 11.046 9.811 -15.998 1.00 58.78 152 VAL A C 1
ATOM 1159 O O . VAL A 1 152 ? 10.998 10.162 -17.176 1.00 58.78 152 VAL A O 1
ATOM 1162 N N . VAL A 1 153 ? 11.330 10.670 -15.020 1.00 47.56 153 VAL A N 1
ATOM 1163 C CA . VAL A 1 153 ? 11.880 11.996 -15.321 1.00 47.56 153 VAL A CA 1
ATOM 1164 C C . VAL A 1 153 ? 13.347 11.784 -15.687 1.00 47.56 153 VAL A C 1
ATOM 1166 O O . VAL A 1 153 ? 14.114 11.318 -14.844 1.00 47.56 153 VAL A O 1
ATOM 1169 N N . ALA A 1 154 ? 13.678 12.040 -16.954 1.00 42.94 154 ALA A N 1
ATOM 1170 C CA . ALA A 1 154 ? 15.041 12.016 -17.484 1.00 42.94 154 ALA A CA 1
ATOM 1171 C C . ALA A 1 154 ? 15.920 13.114 -16.867 1.00 42.94 154 ALA A C 1
ATOM 1173 O O . ALA A 1 154 ? 15.374 14.196 -16.543 1.00 42.94 154 ALA A O 1
#

Secondary structure (DSSP, 8-state):
-HHHHHHHHHHHHHT--EEEEEEEETTHHHHHHHH-HHHHHHHHHHHHHHHHHHS-TT-EEEEEETTEEEEEEET--HHHHHHHHHHHHHHHHH-EEE-TTS-EEE--EEEEEEE--GGGT--HHHHHHHHHHHHHHHHHTTSSSEEE------

Foldseek 3Di:
DVVQVVLLVVCLVVVAWKKKKKKFWPCLVVCCVPPNVVLSVLLLVQLVVLCVVLDDPPKDWDAPDDRMIMIMDTRDHQVSQQVSVLSSQVSQQPGWRADPVRDIDGIGMQMFMEIAPVVVVGDPVNRVVQSVVQSVVCVVVPHSDYGYDHDDDD

Sequence (154 aa):
MAEGSYMIEKTKTNEESLSVITLDIDHFKSVNDKHGHHVGDLVLVGVASVFNRLSRDRDLIARFGGEEFVILLPGADYTEAQECAERIRKGVEQHVVKTETGLTLKITISIGVAQVHTAAGESLESTINRADKALYQAKALGRNQVCGADLVVA

pLDDT: mean 91.12, std 11.0, range [42.94, 98.81]